Protein AF-A0AAU6D3I1-F1 (afdb_monomer_lite)

Radius of gyration: 13.41 Å; chains: 1; bounding box: 28×32×33 Å

Sequence (73 aa):
MAPRQVVAIGWVVGLLLVVYVFGFEVAIPAFFLVYFGVMRAWRTALISAVAMWAVTYGLFEMALGVPLPHGLL

Structure (mmCIF, N/CA/C/O backbone):
data_AF-A0AAU6D3I1-F1
#
_entry.id   AF-A0AAU6D3I1-F1
#
loop_
_atom_site.group_PDB
_atom_site.id
_atom_site.type_symbol
_atom_site.label_atom_id
_atom_site.label_alt_id
_atom_site.label_comp_id
_atom_site.label_asym_id
_atom_site.label_entity_id
_atom_site.label_seq_id
_atom_site.pdbx_PDB_ins_code
_atom_site.Cartn_x
_atom_site.Cartn_y
_atom_site.Cartn_z
_atom_site.occupancy
_atom_site.B_iso_or_equiv
_atom_site.auth_seq_id
_atom_site.auth_comp_id
_atom_site.auth_asym_id
_atom_site.auth_atom_i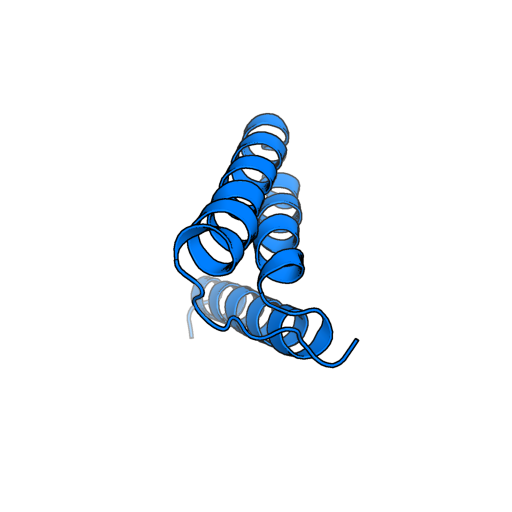d
_atom_site.pdbx_PDB_model_num
ATOM 1 N N . MET A 1 1 ? -8.611 -20.069 15.979 1.00 63.50 1 MET A N 1
ATOM 2 C CA . MET A 1 1 ? -7.910 -18.791 15.710 1.00 63.50 1 MET A CA 1
ATOM 3 C C . MET A 1 1 ? -8.619 -17.677 16.453 1.00 63.50 1 MET A C 1
ATOM 5 O O . MET A 1 1 ? -9.843 -17.689 16.504 1.00 63.50 1 MET A O 1
ATOM 9 N N . ALA A 1 2 ? -7.879 -16.738 17.037 1.00 78.44 2 ALA A N 1
ATOM 10 C CA . ALA A 1 2 ? -8.488 -15.546 17.619 1.00 78.44 2 ALA A CA 1
ATOM 11 C C . ALA A 1 2 ? -9.057 -14.652 16.494 1.00 78.44 2 ALA A C 1
ATOM 13 O O . ALA A 1 2 ? -8.423 -14.554 15.442 1.00 78.44 2 ALA A O 1
ATOM 14 N N . PRO A 1 3 ? -10.188 -13.953 16.691 1.00 86.38 3 PRO A N 1
ATOM 15 C CA . PRO A 1 3 ? -10.815 -13.123 15.652 1.00 86.38 3 PRO A CA 1
ATOM 16 C C . PRO A 1 3 ? -9.862 -12.068 15.065 1.00 86.38 3 PRO A C 1
ATOM 18 O O . PRO A 1 3 ? -9.852 -11.836 13.860 1.00 86.38 3 PRO A O 1
ATOM 21 N N . ARG A 1 4 ? -8.955 -11.516 15.883 1.00 90.31 4 ARG A N 1
ATOM 22 C CA . ARG A 1 4 ? -7.887 -10.603 15.432 1.00 90.31 4 ARG A CA 1
ATOM 23 C C . ARG A 1 4 ? -6.937 -11.206 14.388 1.00 90.31 4 ARG A C 1
ATOM 25 O O . ARG A 1 4 ? -6.438 -10.486 13.533 1.00 90.31 4 ARG A O 1
ATOM 32 N N . GLN A 1 5 ? -6.680 -12.515 14.453 1.00 93.38 5 GLN A N 1
ATOM 33 C CA . GLN A 1 5 ? -5.796 -13.198 13.505 1.00 93.38 5 GLN A CA 1
ATOM 34 C C . GLN A 1 5 ? -6.477 -13.337 12.147 1.00 93.38 5 GLN A C 1
ATOM 36 O O . GLN A 1 5 ? -5.842 -13.111 11.128 1.00 93.38 5 GLN A O 1
ATOM 41 N N . VAL A 1 6 ? -7.776 -13.645 12.136 1.00 95.38 6 VAL A N 1
ATOM 42 C CA . VAL A 1 6 ? -8.565 -13.748 10.900 1.00 95.38 6 VAL A CA 1
ATOM 43 C C . VAL A 1 6 ? -8.605 -12.404 10.174 1.00 95.38 6 VAL A C 1
ATOM 45 O O . VAL A 1 6 ? -8.393 -12.354 8.967 1.00 95.38 6 VAL A O 1
ATOM 48 N N . VAL A 1 7 ? -8.785 -11.306 10.914 1.00 94.25 7 VAL A N 1
ATOM 49 C CA . VAL A 1 7 ? -8.742 -9.950 10.344 1.00 94.25 7 VAL A CA 1
ATOM 50 C C . VAL A 1 7 ? -7.363 -9.633 9.761 1.00 94.25 7 VAL A C 1
ATOM 52 O O . VAL A 1 7 ? -7.276 -9.129 8.645 1.00 94.25 7 VAL A O 1
ATOM 55 N N . ALA A 1 8 ? -6.280 -9.961 10.472 1.00 94.50 8 ALA A N 1
ATOM 56 C CA . ALA A 1 8 ? -4.923 -9.751 9.967 1.00 94.50 8 ALA A CA 1
ATOM 57 C C . ALA A 1 8 ? -4.648 -10.562 8.689 1.00 94.50 8 ALA A C 1
ATOM 59 O O . ALA A 1 8 ? -4.093 -10.029 7.733 1.00 94.50 8 ALA A O 1
ATOM 60 N N . ILE A 1 9 ? -5.094 -11.822 8.643 1.00 96.50 9 ILE A N 1
ATOM 61 C CA . ILE A 1 9 ? -4.998 -12.665 7.445 1.00 96.50 9 ILE A CA 1
ATOM 62 C C . ILE A 1 9 ? -5.778 -12.030 6.291 1.00 96.50 9 ILE A C 1
ATOM 64 O O . ILE A 1 9 ? -5.254 -11.954 5.186 1.00 96.50 9 ILE A O 1
ATOM 68 N N . GLY A 1 10 ? -6.985 -11.518 6.547 1.00 96.94 10 GLY A N 1
ATOM 69 C CA . G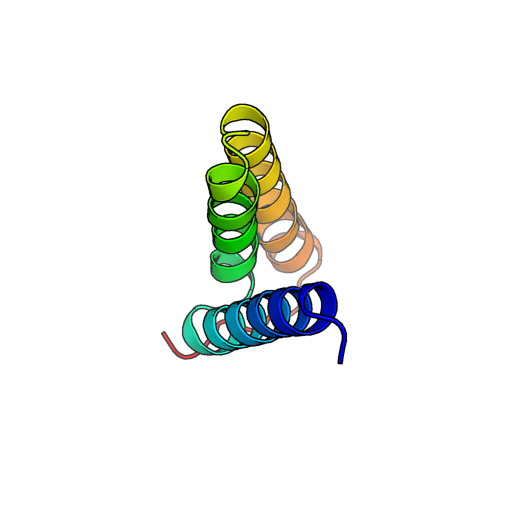LY A 1 10 ? -7.786 -10.821 5.540 1.00 96.94 10 GLY A CA 1
ATOM 70 C C . GLY A 1 10 ? -7.060 -9.619 4.932 1.00 96.94 10 GLY A C 1
ATOM 71 O O . GLY A 1 10 ? -7.042 -9.475 3.713 1.00 96.94 10 GLY A O 1
A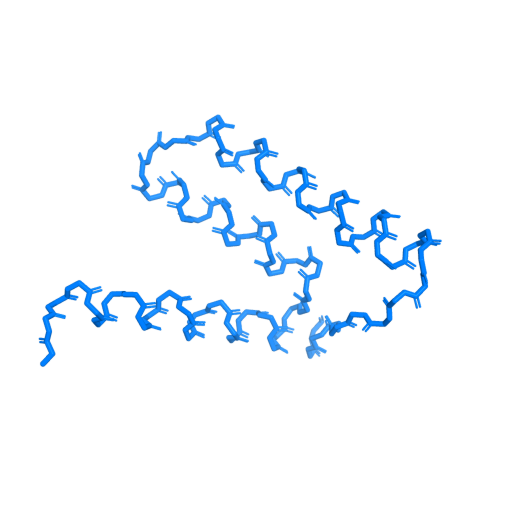TOM 72 N N . TRP A 1 11 ? -6.394 -8.805 5.755 1.00 97.19 11 TRP A N 1
ATOM 73 C CA . TRP A 1 11 ? -5.584 -7.683 5.267 1.00 97.19 11 TRP A CA 1
ATOM 74 C C . TRP A 1 11 ? -4.394 -8.128 4.424 1.00 97.19 11 TRP A C 1
ATOM 76 O O . TRP A 1 11 ? -4.148 -7.545 3.372 1.00 97.19 11 TRP A O 1
ATOM 86 N N . VAL A 1 12 ? -3.672 -9.161 4.862 1.00 97.06 12 VAL A N 1
ATOM 87 C CA . VAL A 1 12 ? -2.516 -9.686 4.123 1.00 97.06 12 VAL A CA 1
ATOM 88 C C . VAL A 1 12 ? -2.956 -10.274 2.786 1.00 97.06 12 VAL A C 1
ATOM 90 O O . VAL A 1 12 ? -2.398 -9.918 1.753 1.00 97.06 12 VAL A O 1
ATOM 93 N N . VAL A 1 13 ? -3.982 -11.128 2.782 1.00 98.06 13 VAL A N 1
ATOM 94 C CA . VAL A 1 13 ? -4.517 -11.732 1.554 1.00 98.06 13 VAL A CA 1
ATOM 95 C C . VAL A 1 13 ? -5.048 -10.652 0.614 1.00 98.06 13 VAL A C 1
ATOM 97 O O . VAL A 1 13 ? -4.734 -10.675 -0.572 1.00 98.06 13 VAL A O 1
ATOM 100 N N . GLY A 1 14 ? -5.793 -9.676 1.139 1.00 97.50 14 GLY A N 1
ATOM 101 C CA . GLY A 1 14 ? -6.290 -8.546 0.359 1.00 97.50 14 GLY A CA 1
ATOM 102 C C . GLY A 1 14 ? -5.159 -7.745 -0.284 1.00 97.50 14 GLY A C 1
ATOM 103 O O . GLY A 1 14 ? -5.201 -7.499 -1.485 1.00 97.50 14 GLY A O 1
ATOM 104 N N . LEU A 1 15 ? -4.114 -7.406 0.475 1.00 97.38 15 LEU A N 1
ATOM 105 C CA . LEU A 1 15 ? -2.943 -6.713 -0.061 1.00 97.38 15 LEU A CA 1
ATOM 106 C C . LEU A 1 15 ? -2.258 -7.529 -1.164 1.00 97.38 15 LEU A C 1
ATOM 108 O O . LEU A 1 15 ? -1.977 -6.984 -2.226 1.00 97.38 15 LEU A O 1
ATOM 112 N N . LEU A 1 16 ? -2.018 -8.823 -0.939 1.00 97.31 16 LEU A N 1
ATOM 113 C CA . LEU A 1 16 ? -1.371 -9.690 -1.928 1.00 97.31 16 LEU A CA 1
ATOM 114 C C . LEU A 1 16 ? -2.180 -9.788 -3.225 1.00 97.31 16 LEU A C 1
ATOM 116 O O . LEU A 1 16 ? -1.596 -9.758 -4.304 1.00 97.31 16 LEU A O 1
ATOM 120 N N . LEU A 1 17 ? -3.511 -9.855 -3.134 1.00 97.94 17 LEU A N 1
ATOM 121 C CA . LEU A 1 17 ? -4.386 -9.844 -4.306 1.00 97.94 17 LEU A CA 1
ATOM 122 C C . LEU A 1 17 ? -4.303 -8.518 -5.065 1.00 97.94 17 LEU A C 1
ATOM 124 O O . LEU A 1 17 ? -4.201 -8.524 -6.288 1.00 97.94 17 LEU A O 1
ATOM 128 N N . VAL A 1 18 ? -4.308 -7.384 -4.363 1.00 97.38 18 VAL A N 1
ATOM 129 C CA . VAL A 1 18 ? -4.191 -6.067 -5.008 1.00 97.38 18 VAL A CA 1
ATOM 130 C C . VAL A 1 18 ? -2.807 -5.898 -5.641 1.00 97.38 18 VAL A C 1
ATOM 132 O O . VAL A 1 18 ? -2.734 -5.421 -6.766 1.00 97.38 18 VAL A O 1
ATOM 135 N N . VAL A 1 19 ? -1.728 -6.349 -4.991 1.00 97.06 19 VAL A N 1
ATOM 136 C CA . VAL A 1 19 ? -0.375 -6.368 -5.584 1.00 97.06 19 VAL A CA 1
ATOM 137 C C . VAL A 1 19 ? -0.342 -7.245 -6.833 1.00 97.06 19 VAL A C 1
ATOM 139 O O . VAL A 1 19 ? 0.233 -6.855 -7.844 1.00 97.06 19 VAL A O 1
ATOM 142 N N . TYR A 1 20 ? -0.961 -8.423 -6.780 1.00 96.94 20 TYR A N 1
ATOM 143 C CA . TYR A 1 20 ? -1.010 -9.331 -7.921 1.00 96.94 20 TYR A CA 1
ATOM 144 C C . TYR A 1 20 ? -1.753 -8.720 -9.114 1.00 96.94 20 TYR A C 1
ATOM 146 O O . TYR A 1 20 ? -1.331 -8.902 -10.250 1.00 96.94 20 TYR A O 1
ATOM 154 N N . VAL A 1 21 ? -2.831 -7.973 -8.868 1.00 97.62 21 VAL A N 1
ATOM 155 C CA . VAL A 1 21 ? -3.657 -7.391 -9.932 1.00 97.62 21 VAL A CA 1
ATOM 156 C C . VAL A 1 21 ? -3.102 -6.060 -10.441 1.00 97.62 21 VAL A C 1
ATOM 158 O O . VAL A 1 21 ? -3.025 -5.891 -11.647 1.00 97.62 21 VAL A O 1
ATOM 161 N N . PHE A 1 22 ? -2.696 -5.149 -9.558 1.00 96.31 22 PHE A N 1
ATOM 162 C CA . PHE A 1 22 ? -2.369 -3.751 -9.890 1.00 96.31 22 PHE A CA 1
ATOM 163 C C . PHE A 1 22 ? -0.892 -3.385 -9.703 1.00 96.31 22 PHE A C 1
ATOM 165 O O . PHE A 1 22 ? -0.513 -2.230 -9.875 1.00 96.31 22 PHE A O 1
ATOM 172 N N . GLY A 1 23 ? -0.071 -4.328 -9.247 1.00 95.50 23 GLY A N 1
ATOM 173 C CA . GLY A 1 23 ? 1.338 -4.082 -8.998 1.00 95.50 23 GLY A CA 1
ATOM 174 C C . GLY A 1 23 ? 1.628 -3.383 -7.677 1.00 95.50 23 GLY A C 1
ATOM 175 O O . GLY A 1 23 ? 0.750 -2.944 -6.931 1.00 95.50 23 GLY A O 1
ATOM 176 N N . PHE A 1 24 ? 2.914 -3.321 -7.360 1.00 93.56 24 PHE A N 1
ATOM 177 C CA . PHE A 1 24 ? 3.424 -2.871 -6.072 1.00 93.56 24 PHE A CA 1
ATOM 178 C C . PHE A 1 24 ? 3.269 -1.356 -5.892 1.00 93.56 24 PHE A C 1
ATOM 180 O O . PHE A 1 24 ? 2.890 -0.900 -4.812 1.00 93.56 24 PHE A O 1
ATOM 187 N N . GLU A 1 25 ? 3.501 -0.587 -6.956 1.00 93.00 25 GLU A N 1
ATOM 188 C CA . GLU A 1 25 ? 3.418 0.879 -6.953 1.00 93.00 25 GLU A CA 1
ATOM 189 C C . GLU A 1 25 ? 2.019 1.409 -6.644 1.00 93.00 25 GLU A C 1
ATOM 191 O O . GLU A 1 25 ? 1.892 2.452 -6.006 1.00 93.00 25 GLU A O 1
ATOM 196 N N . VAL A 1 26 ? 0.969 0.696 -7.062 1.00 95.12 26 VAL A N 1
ATOM 197 C CA . VAL A 1 26 ? -0.427 1.089 -6.818 1.00 95.12 26 VAL A CA 1
ATOM 198 C C . VAL A 1 26 ? -0.960 0.447 -5.541 1.00 95.12 26 VAL A C 1
ATOM 200 O O . VAL A 1 26 ? -1.600 1.116 -4.721 1.00 95.12 26 VAL A O 1
ATOM 203 N N . ALA A 1 27 ? -0.687 -0.843 -5.335 1.00 96.94 27 ALA A N 1
ATOM 204 C CA . ALA A 1 27 ? -1.252 -1.591 -4.220 1.00 96.94 27 ALA A CA 1
ATOM 205 C C . ALA A 1 27 ? -0.796 -1.065 -2.857 1.00 96.94 27 ALA A C 1
ATOM 207 O O . ALA A 1 27 ? -1.601 -0.998 -1.925 1.00 96.94 27 ALA A O 1
ATOM 208 N N . ILE A 1 28 ? 0.474 -0.674 -2.730 1.00 96.38 28 ILE A N 1
ATOM 209 C CA . ILE A 1 28 ? 1.025 -0.222 -1.452 1.00 96.38 28 ILE A CA 1
ATOM 210 C C . ILE A 1 28 ? 0.401 1.118 -1.016 1.00 96.38 28 ILE A C 1
ATOM 212 O O . ILE A 1 28 ? -0.159 1.162 0.084 1.00 96.38 28 ILE A O 1
ATOM 216 N N . PRO A 1 29 ? 0.392 2.194 -1.828 1.00 96.81 29 PRO A N 1
ATOM 217 C CA . PRO A 1 29 ? -0.299 3.432 -1.463 1.00 96.81 29 PRO A CA 1
ATOM 218 C C . PRO A 1 29 ? -1.794 3.227 -1.201 1.00 96.81 29 PRO A C 1
ATOM 220 O O . PRO A 1 29 ? -2.326 3.765 -0.226 1.00 96.81 29 PRO A O 1
ATOM 223 N N . ALA A 1 30 ? -2.467 2.406 -2.018 1.00 97.12 30 ALA A N 1
ATOM 224 C CA . ALA A 1 30 ? -3.882 2.090 -1.834 1.00 97.12 30 ALA A CA 1
ATOM 225 C C . ALA A 1 30 ? -4.143 1.396 -0.488 1.00 97.12 30 ALA A C 1
ATOM 227 O O . ALA A 1 30 ? -5.084 1.760 0.222 1.00 97.12 30 ALA A O 1
ATOM 228 N N . PHE A 1 31 ? -3.285 0.457 -0.084 1.00 97.50 31 PHE A N 1
ATOM 229 C CA . PHE A 1 31 ? -3.380 -0.194 1.220 1.00 97.50 31 PHE A CA 1
ATOM 230 C C . PHE A 1 31 ? -3.290 0.813 2.368 1.00 97.50 31 PHE A C 1
ATOM 232 O O . PHE A 1 31 ? -4.115 0.765 3.280 1.00 97.50 31 PHE A O 1
ATOM 239 N N . PHE A 1 32 ? -2.352 1.761 2.313 1.00 97.44 32 PHE A N 1
ATOM 240 C CA . PHE A 1 32 ? -2.229 2.796 3.342 1.00 97.44 32 PHE A CA 1
ATOM 241 C C . PHE A 1 32 ? -3.456 3.709 3.413 1.00 97.44 32 PHE A C 1
ATOM 243 O O . PHE A 1 32 ? -3.907 4.031 4.518 1.00 97.44 32 PHE A O 1
ATOM 250 N N . LEU A 1 33 ? -4.036 4.072 2.264 1.00 97.75 33 LEU A N 1
ATOM 251 C CA . LEU A 1 33 ? -5.287 4.832 2.217 1.00 97.75 33 LEU A CA 1
ATOM 252 C C . LEU A 1 33 ? -6.437 4.068 2.876 1.00 97.75 33 LEU A C 1
ATOM 254 O O . LEU A 1 33 ? -7.137 4.620 3.725 1.00 97.75 33 LEU A O 1
ATOM 258 N N . VAL A 1 34 ? -6.613 2.796 2.519 1.00 97.88 34 VAL A N 1
ATOM 259 C CA . VAL A 1 34 ? -7.721 1.971 3.015 1.00 97.88 34 VAL A CA 1
ATOM 260 C C . VAL 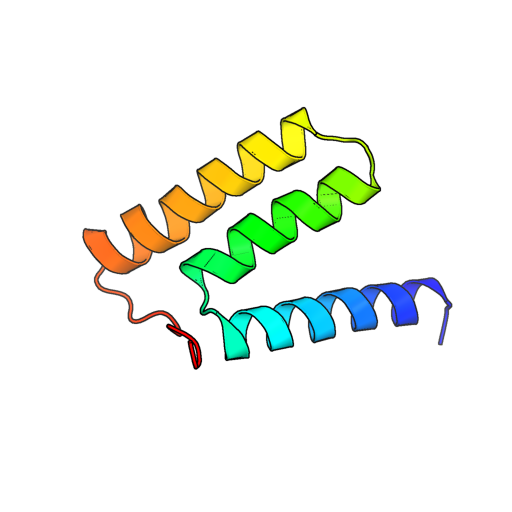A 1 34 ? -7.539 1.644 4.500 1.00 97.88 34 VAL A C 1
ATOM 262 O O . VAL A 1 34 ? -8.456 1.861 5.291 1.00 97.88 34 VAL A O 1
ATOM 265 N N . TYR A 1 35 ? -6.358 1.184 4.908 1.00 96.81 35 TYR A N 1
ATOM 266 C CA . TYR A 1 35 ? -6.081 0.760 6.281 1.00 96.81 35 TYR A CA 1
ATOM 267 C C . TYR A 1 35 ? -6.246 1.910 7.283 1.00 96.81 35 TYR A C 1
ATOM 269 O O . TYR A 1 35 ? -7.007 1.801 8.248 1.00 96.81 35 TYR A O 1
ATOM 277 N N . PHE A 1 36 ? -5.596 3.053 7.036 1.00 97.69 36 PHE A N 1
ATOM 278 C CA . PHE A 1 36 ? -5.730 4.214 7.917 1.00 97.69 36 PHE A CA 1
ATOM 279 C C . PHE A 1 36 ? -7.070 4.939 7.742 1.00 97.69 36 PHE A C 1
ATOM 281 O O . PHE A 1 36 ? -7.573 5.523 8.706 1.00 97.69 36 PHE A O 1
ATOM 288 N N . GLY A 1 37 ? -7.690 4.863 6.561 1.00 97.56 37 GLY A N 1
ATOM 289 C CA . GLY A 1 37 ? -9.047 5.356 6.320 1.00 97.56 37 GLY A CA 1
ATOM 290 C C . GLY A 1 37 ? -10.092 4.635 7.177 1.00 97.56 37 GLY A C 1
ATOM 291 O O . GLY A 1 37 ? -10.937 5.292 7.792 1.00 97.56 37 GLY A O 1
ATOM 292 N N . VAL A 1 38 ? -9.986 3.306 7.321 1.00 96.69 38 VAL A N 1
ATOM 293 C CA . VAL A 1 38 ? -10.828 2.509 8.239 1.00 96.69 38 VAL A CA 1
ATOM 294 C C . VAL A 1 38 ? -10.656 2.967 9.691 1.00 96.69 38 VAL A C 1
ATOM 296 O O . VAL A 1 38 ? -11.634 3.046 10.432 1.00 96.69 38 VAL A O 1
ATOM 299 N N . MET A 1 39 ? -9.444 3.368 10.081 1.00 95.94 39 MET A N 1
ATOM 300 C CA . MET A 1 39 ? -9.153 3.948 11.401 1.00 95.94 39 MET A CA 1
ATOM 301 C C . MET A 1 39 ? -9.536 5.432 11.528 1.00 95.94 39 MET A C 1
ATOM 303 O O . MET A 1 39 ? -9.247 6.051 12.550 1.00 95.94 39 MET A O 1
ATOM 307 N N . ARG A 1 40 ? -10.159 6.025 10.497 1.00 97.12 40 ARG A N 1
ATOM 308 C CA . ARG A 1 40 ? -10.491 7.461 10.397 1.00 97.12 40 ARG A CA 1
ATOM 309 C C . ARG A 1 40 ? -9.277 8.395 10.516 1.00 97.12 40 ARG A C 1
ATOM 311 O O . ARG A 1 40 ? -9.434 9.595 10.730 1.00 97.12 40 ARG A O 1
ATOM 318 N N . ALA A 1 41 ? -8.069 7.878 10.303 1.00 97.19 41 ALA A N 1
ATOM 319 C CA . ALA A 1 41 ? -6.809 8.605 10.396 1.00 97.19 41 ALA A CA 1
ATOM 320 C C . ALA A 1 41 ? -6.373 9.158 9.026 1.00 97.19 41 ALA A C 1
ATOM 322 O O . ALA A 1 41 ? -5.269 8.891 8.555 1.00 97.19 41 ALA A O 1
ATOM 323 N N . TRP A 1 42 ? -7.236 9.942 8.371 1.00 96.88 42 TRP A N 1
ATOM 324 C CA . TRP A 1 42 ? -7.048 10.385 6.978 1.00 96.88 42 TRP A CA 1
ATOM 325 C C . TRP A 1 42 ? -5.761 11.169 6.718 1.00 96.88 42 TRP A C 1
ATOM 327 O O . TRP A 1 42 ? -5.152 11.015 5.662 1.00 96.88 42 TRP A O 1
ATOM 337 N N . ARG A 1 43 ? -5.306 11.976 7.686 1.00 97.75 43 ARG A N 1
ATOM 338 C CA . ARG A 1 43 ? -4.031 12.696 7.557 1.00 97.75 43 ARG A CA 1
ATOM 339 C C . ARG A 1 43 ? -2.861 11.718 7.454 1.00 97.75 43 ARG A C 1
ATOM 341 O O . ARG A 1 43 ? -2.023 11.864 6.573 1.00 97.75 43 ARG A O 1
ATOM 348 N N . THR A 1 44 ? -2.835 10.706 8.321 1.00 97.50 44 THR A N 1
ATOM 349 C CA . THR A 1 44 ? -1.834 9.633 8.283 1.00 97.50 44 THR A CA 1
ATOM 350 C C . THR A 1 44 ? -1.972 8.813 7.004 1.00 97.50 44 THR A C 1
ATOM 352 O O . THR A 1 44 ? -0.969 8.539 6.364 1.00 97.50 44 THR A O 1
ATOM 355 N N . ALA A 1 45 ? -3.202 8.506 6.584 1.00 97.88 45 ALA A N 1
ATOM 356 C CA . ALA A 1 45 ? -3.487 7.774 5.353 1.00 97.88 45 ALA A CA 1
ATOM 357 C C . ALA A 1 45 ?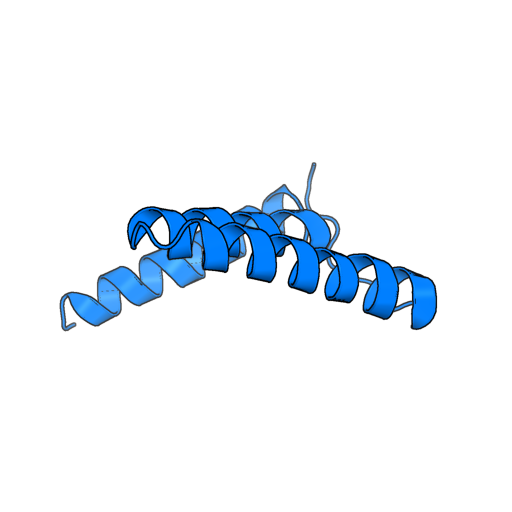 -2.851 8.443 4.125 1.00 97.88 45 ALA A C 1
ATOM 359 O O . ALA A 1 45 ? -2.095 7.803 3.398 1.00 97.88 45 ALA A O 1
ATOM 360 N N . LEU A 1 46 ? -3.101 9.743 3.936 1.00 98.25 46 LEU A N 1
ATOM 361 C CA . LEU A 1 46 ? -2.560 10.514 2.815 1.00 98.25 46 LEU A CA 1
ATOM 362 C C . LEU A 1 46 ? -1.034 10.628 2.880 1.00 98.25 46 LEU A C 1
ATOM 364 O O . LEU A 1 46 ? -0.365 10.376 1.882 1.00 98.25 46 LEU A O 1
ATOM 368 N N . ILE A 1 47 ? -0.480 10.966 4.050 1.00 98.44 47 ILE A N 1
ATOM 369 C CA . ILE A 1 47 ? 0.973 11.108 4.219 1.00 98.44 47 ILE A CA 1
ATOM 370 C C . ILE A 1 47 ? 1.674 9.779 3.930 1.00 98.44 47 ILE A C 1
ATOM 372 O O . ILE A 1 47 ? 2.631 9.747 3.161 1.00 98.44 47 ILE A O 1
ATOM 376 N N . SER A 1 48 ? 1.193 8.680 4.513 1.00 97.62 48 SER A N 1
ATOM 377 C CA . SER A 1 48 ? 1.782 7.358 4.310 1.00 97.62 48 SER A CA 1
ATOM 378 C C . SER A 1 48 ? 1.643 6.886 2.866 1.00 97.62 48 SER A C 1
ATOM 380 O O . SER A 1 48 ? 2.599 6.338 2.331 1.00 97.62 48 SER A O 1
ATOM 382 N N . ALA A 1 49 ? 0.507 7.131 2.211 1.00 97.94 49 ALA A N 1
ATOM 383 C CA . ALA A 1 49 ? 0.311 6.747 0.816 1.00 97.94 49 ALA A CA 1
ATOM 384 C C . ALA A 1 49 ? 1.274 7.480 -0.127 1.00 97.94 49 ALA A C 1
ATOM 386 O O . ALA A 1 49 ? 1.938 6.838 -0.938 1.00 97.94 49 ALA A O 1
ATOM 387 N N . VAL A 1 50 ? 1.410 8.802 0.024 1.00 98.12 50 VAL A N 1
ATOM 388 C CA . VAL A 1 50 ? 2.341 9.607 -0.785 1.00 98.12 50 VAL A CA 1
ATOM 389 C C . VAL A 1 50 ? 3.791 9.217 -0.507 1.00 98.12 50 VAL A C 1
ATOM 391 O O . VAL A 1 50 ? 4.563 9.028 -1.445 1.00 98.12 50 VAL A O 1
ATOM 394 N N . ALA A 1 51 ? 4.163 9.055 0.766 1.00 98.00 51 ALA A N 1
ATOM 395 C CA . ALA A 1 51 ? 5.515 8.652 1.141 1.00 98.00 51 ALA A CA 1
ATOM 396 C C . ALA A 1 51 ? 5.871 7.281 0.558 1.00 98.00 51 ALA A C 1
ATOM 398 O O . ALA A 1 51 ? 6.951 7.109 0.001 1.00 98.00 51 ALA A O 1
ATOM 399 N N . MET A 1 52 ? 4.956 6.316 0.642 1.00 96.62 52 MET A N 1
ATOM 400 C CA . MET A 1 52 ? 5.212 4.977 0.130 1.00 96.62 52 MET A CA 1
ATOM 401 C C . MET A 1 52 ? 5.230 4.926 -1.389 1.00 96.62 52 MET A C 1
ATOM 403 O O . MET A 1 52 ? 6.080 4.229 -1.926 1.00 96.62 52 MET A O 1
ATOM 407 N N . TRP A 1 53 ? 4.388 5.703 -2.074 1.00 96.38 53 TRP A N 1
ATOM 408 C CA . TRP A 1 53 ? 4.475 5.847 -3.526 1.00 96.38 53 TRP A CA 1
ATOM 409 C C . TRP A 1 53 ? 5.841 6.408 -3.948 1.00 96.38 53 TRP A C 1
ATOM 411 O O . TRP A 1 53 ? 6.498 5.853 -4.826 1.00 96.38 53 TRP A O 1
ATOM 421 N N . ALA A 1 54 ? 6.322 7.454 -3.267 1.00 97.06 54 ALA A N 1
ATOM 422 C CA . ALA A 1 54 ? 7.638 8.030 -3.537 1.00 97.06 54 ALA A CA 1
ATOM 423 C C . ALA A 1 54 ? 8.782 7.025 -3.296 1.00 97.06 54 ALA A C 1
ATOM 425 O O . ALA A 1 54 ? 9.769 7.032 -4.030 1.00 97.06 54 ALA A O 1
ATOM 426 N N . VAL A 1 55 ? 8.651 6.144 -2.299 1.00 95.81 55 VAL A N 1
ATOM 427 C CA . VAL A 1 55 ? 9.630 5.078 -2.039 1.00 95.81 55 VAL A CA 1
ATOM 428 C C . VAL A 1 55 ? 9.570 3.987 -3.112 1.00 95.81 55 VAL A C 1
ATOM 430 O O . VAL A 1 55 ? 10.612 3.601 -3.634 1.00 95.81 55 VAL A O 1
ATOM 433 N N . THR A 1 56 ? 8.388 3.481 -3.462 1.00 93.50 56 THR A N 1
ATOM 434 C CA . THR A 1 56 ? 8.273 2.363 -4.412 1.00 93.50 56 THR A CA 1
ATOM 435 C C . THR A 1 56 ? 8.614 2.786 -5.837 1.00 93.50 56 THR A C 1
ATOM 437 O O . THR A 1 56 ? 9.422 2.131 -6.482 1.00 93.50 56 THR A O 1
ATOM 440 N N . TYR A 1 57 ? 8.061 3.903 -6.304 1.00 93.12 57 TYR A N 1
ATOM 441 C CA . TYR A 1 57 ? 8.295 4.391 -7.662 1.00 93.12 57 TYR A CA 1
ATOM 442 C C . TYR A 1 57 ? 9.608 5.184 -7.746 1.00 93.12 57 TYR A C 1
ATOM 444 O O . TYR A 1 57 ? 10.535 4.835 -8.470 1.00 93.12 57 TYR A O 1
ATOM 452 N N . GLY A 1 58 ? 9.740 6.240 -6.939 1.00 93.88 58 GLY A N 1
ATOM 453 C CA . GLY A 1 58 ? 10.877 7.159 -7.035 1.00 93.88 58 GLY A CA 1
ATOM 454 C C . GLY A 1 58 ? 12.207 6.539 -6.604 1.00 93.88 58 GLY A C 1
ATOM 455 O O . GLY A 1 58 ? 13.210 6.675 -7.302 1.00 93.88 58 GLY A O 1
ATOM 456 N N . LEU A 1 59 ? 12.240 5.862 -5.453 1.00 95.38 59 LEU A N 1
ATOM 457 C CA . LEU A 1 59 ? 13.485 5.279 -4.950 1.00 95.38 59 LEU A CA 1
ATOM 458 C C . LEU A 1 59 ? 13.767 3.907 -5.568 1.00 95.38 59 LEU A C 1
ATOM 460 O O . LEU A 1 59 ? 14.856 3.697 -6.093 1.00 95.38 59 LEU A O 1
ATOM 464 N N . PHE A 1 60 ? 12.835 2.960 -5.482 1.00 94.50 60 PHE A N 1
ATOM 465 C CA . PHE A 1 60 ? 13.130 1.580 -5.874 1.00 94.50 60 PHE A CA 1
ATOM 466 C C . PHE A 1 60 ? 13.164 1.397 -7.384 1.00 94.50 60 PHE A C 1
ATOM 468 O O . PHE A 1 60 ? 14.168 0.909 -7.895 1.00 94.50 60 PHE A O 1
ATOM 475 N N . GLU A 1 61 ? 12.124 1.811 -8.094 1.00 92.75 6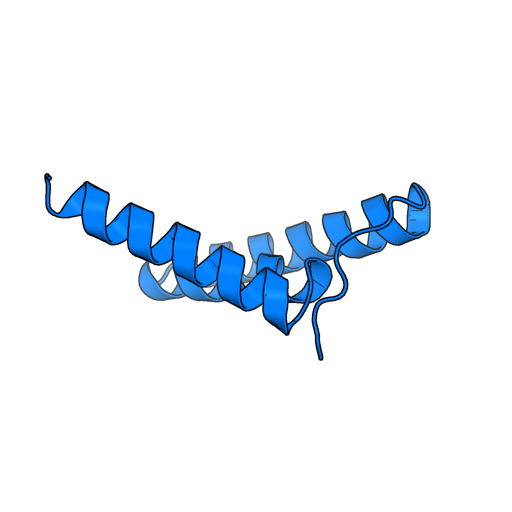1 GLU A N 1
ATOM 476 C CA . GLU A 1 61 ? 12.080 1.630 -9.541 1.00 92.75 61 GLU A CA 1
ATOM 477 C C . GLU A 1 61 ? 13.000 2.622 -10.264 1.00 92.75 61 GLU A C 1
ATOM 479 O O . GLU A 1 61 ? 13.928 2.207 -10.956 1.00 92.75 61 GLU A O 1
ATOM 484 N N . MET A 1 62 ? 12.813 3.931 -10.060 1.00 93.44 62 MET A N 1
ATOM 485 C CA . MET A 1 62 ? 13.560 4.936 -10.823 1.00 93.44 62 MET A CA 1
ATOM 486 C C . MET A 1 62 ? 15.028 5.054 -10.395 1.00 93.44 62 MET A C 1
ATOM 488 O O . MET A 1 62 ? 15.912 5.057 -11.250 1.00 93.44 62 MET A O 1
ATOM 492 N N . ALA A 1 63 ? 15.312 5.202 -9.095 1.00 96.25 63 ALA A N 1
ATOM 493 C CA . ALA A 1 63 ? 16.677 5.489 -8.640 1.00 96.25 63 ALA A CA 1
ATOM 494 C C . ALA A 1 63 ? 17.548 4.233 -8.497 1.00 96.25 63 ALA A C 1
ATOM 496 O O . ALA A 1 63 ? 18.751 4.293 -8.755 1.00 96.25 63 ALA A O 1
ATOM 497 N N . LEU A 1 64 ? 16.962 3.110 -8.074 1.00 95.69 64 LEU A N 1
ATOM 498 C CA . LEU A 1 64 ? 17.691 1.861 -7.842 1.00 95.69 64 LEU A CA 1
ATOM 499 C C . LEU A 1 64 ? 17.502 0.820 -8.955 1.00 95.69 64 LEU A C 1
ATOM 501 O O . LEU A 1 64 ? 18.238 -0.166 -8.967 1.00 95.69 64 LEU A O 1
ATOM 505 N N . GLY A 1 65 ? 16.555 1.010 -9.881 1.00 93.94 65 GLY A N 1
ATOM 506 C CA . GLY A 1 65 ? 16.294 0.054 -10.962 1.00 93.94 65 GLY A CA 1
ATOM 507 C C . GLY A 1 65 ? 15.790 -1.304 -10.468 1.00 93.94 65 GLY A C 1
ATOM 508 O O . GLY A 1 65 ? 16.008 -2.319 -11.131 1.00 93.94 65 GLY A O 1
ATOM 509 N N . VAL A 1 66 ? 15.180 -1.356 -9.280 1.00 94.56 66 VAL A N 1
ATOM 510 C CA . VAL A 1 66 ? 14.664 -2.592 -8.689 1.00 94.56 66 VAL A CA 1
ATOM 511 C C . VAL A 1 66 ? 13.382 -2.981 -9.424 1.00 94.56 66 VAL A C 1
ATOM 513 O O . VAL A 1 66 ? 12.412 -2.224 -9.371 1.00 94.56 66 VAL A O 1
ATOM 516 N N . PRO A 1 67 ? 13.329 -4.161 -10.070 1.00 91.88 67 PRO A N 1
ATOM 517 C CA . PRO A 1 67 ? 12.122 -4.604 -10.746 1.00 91.88 67 PRO A CA 1
ATOM 518 C C . PRO A 1 67 ? 11.066 -4.978 -9.705 1.00 91.88 67 PRO A C 1
ATOM 520 O O . PRO A 1 67 ? 11.154 -6.017 -9.043 1.00 91.88 67 PRO A O 1
ATOM 523 N N . LEU A 1 68 ? 10.066 -4.116 -9.551 1.00 91.06 68 LEU A N 1
ATOM 524 C CA . LEU A 1 68 ? 8.907 -4.386 -8.714 1.00 91.06 68 LEU A CA 1
ATOM 525 C C . LEU A 1 68 ? 7.830 -5.145 -9.509 1.00 91.06 68 LEU A C 1
ATOM 527 O O . LEU A 1 68 ? 7.773 -5.056 -10.737 1.00 91.06 68 LEU A O 1
ATOM 531 N N . PRO A 1 69 ? 6.966 -5.931 -8.844 1.00 92.56 69 PRO A N 1
ATOM 532 C CA . PRO A 1 69 ? 5.813 -6.534 -9.506 1.00 92.56 69 PRO A CA 1
ATOM 533 C C . PRO A 1 69 ? 4.893 -5.448 -10.076 1.00 92.56 69 PRO A C 1
ATOM 535 O O . PRO A 1 69 ? 4.386 -4.635 -9.312 1.00 92.56 69 PRO A O 1
ATOM 538 N N . HIS A 1 70 ? 4.643 -5.460 -11.386 1.00 89.69 70 HIS A N 1
ATOM 539 C CA . HIS A 1 70 ? 3.774 -4.475 -12.050 1.00 89.69 70 HIS A CA 1
ATOM 540 C C . HIS A 1 70 ? 2.290 -4.877 -12.031 1.00 89.69 70 HIS A C 1
ATOM 542 O O . HIS A 1 70 ? 1.427 -4.063 -12.316 1.00 89.69 70 HIS A O 1
ATOM 548 N N . GLY A 1 71 ? 1.982 -6.113 -11.628 1.00 93.12 71 GLY A N 1
ATOM 549 C CA . GLY A 1 71 ? 0.617 -6.633 -11.620 1.00 93.12 71 GLY A CA 1
ATOM 550 C C . GLY A 1 71 ? 0.191 -7.213 -12.966 1.00 93.12 71 GLY A C 1
ATOM 551 O O . GLY A 1 71 ? 1.013 -7.436 -13.855 1.00 93.12 71 GLY A O 1
ATOM 552 N N . LEU A 1 72 ? -1.099 -7.521 -13.076 1.00 94.94 72 LEU A N 1
ATOM 553 C CA . LEU A 1 72 ? -1.734 -8.022 -14.296 1.00 94.94 72 LEU A CA 1
ATOM 554 C C . LEU A 1 72 ? -2.332 -6.901 -15.159 1.00 94.94 72 LEU A C 1
ATOM 556 O O . LEU A 1 72 ? -2.520 -7.120 -16.357 1.00 94.94 72 LEU A O 1
ATOM 560 N N . LEU A 1 73 ? -2.697 -5.772 -14.542 1.00 88.12 73 LEU A N 1
ATOM 561 C CA . LEU A 1 73 ? -3.379 -4.626 -15.150 1.00 88.12 73 LEU A CA 1
ATOM 562 C C . LEU A 1 73 ? -2.490 -3.388 -15.182 1.00 88.12 73 LEU A C 1
ATOM 564 O O . LEU A 1 73 ? -1.789 -3.161 -14.174 1.00 88.12 73 LEU A O 1
#

Foldseek 3Di:
DPPVVVVVVVLVVVLVVCCQAANDLPSQLVSLLVVVVVVVNNVRSNVRSVVSNCCVPVPQCPVVVHDTRRHPD

Secondary structure (DSSP, 8-state):
--HHHHHHHHHHHHHHHHHHHH-HHHHHHHHHHHHHHHTT-HHHHHHHHHHHHIIIIIIIIIIT---------

pLDDT: mean 94.99, std 4.88, range [63.5, 98.44]